Protein AF-A0A2E8HCI8-F1 (afdb_monomer_lite)

Secondary structure (DSSP, 8-state):
------PPP-PPPPGGGG--TTTT----SS--S------B--TT-SSEEEEE-SPTT-S----TT--EE-EEEEE--S-TTT--SS-EEE----SS---STTTT-EE--GGG----PPPTT---------------

Structure (mmCIF, N/CA/C/O backbone):
data_AF-A0A2E8HCI8-F1
#
_entry.id   AF-A0A2E8HCI8-F1
#
loop_
_atom_site.group_PDB
_atom_site.id
_atom_site.type_symbol
_atom_site.label_atom_id
_atom_site.label_alt_id
_atom_site.label_comp_id
_atom_site.label_asym_id
_atom_site.label_entity_id
_atom_site.label_seq_id
_atom_site.pdbx_PDB_ins_code
_atom_site.Cartn_x
_atom_site.Cartn_y
_atom_site.Cartn_z
_atom_site.occupancy
_atom_site.B_iso_or_equiv
_atom_site.auth_seq_id
_atom_site.auth_comp_id
_atom_site.auth_asym_id
_atom_site.auth_atom_id
_atom_site.pdbx_PDB_model_num
ATOM 1 N N . MET A 1 1 ? -26.211 -43.846 21.810 1.00 38.62 1 MET A N 1
ATOM 2 C CA . MET A 1 1 ? -25.176 -42.846 22.143 1.00 38.62 1 MET A CA 1
ATOM 3 C C . MET A 1 1 ? -25.105 -41.868 20.975 1.00 38.62 1 MET A C 1
ATOM 5 O O . MET A 1 1 ? -24.454 -42.171 19.987 1.00 38.62 1 MET A O 1
ATOM 9 N N . LEU A 1 2 ? -25.894 -40.786 21.012 1.00 35.09 2 LEU A N 1
ATOM 10 C CA . LEU A 1 2 ? -25.835 -39.727 19.997 1.00 35.09 2 LEU A CA 1
ATOM 11 C C . LEU A 1 2 ? -24.690 -38.778 20.367 1.00 35.09 2 LEU A C 1
ATOM 13 O O . LEU A 1 2 ? -24.715 -38.183 21.441 1.00 35.09 2 LEU A O 1
ATOM 17 N N . LEU A 1 3 ? -23.697 -38.653 19.490 1.00 45.00 3 LEU A N 1
ATOM 18 C CA . LEU A 1 3 ? -22.673 -37.615 19.576 1.00 45.00 3 LEU A CA 1
ATOM 19 C C . LEU A 1 3 ? -23.268 -36.328 18.994 1.00 45.00 3 LEU A C 1
ATOM 21 O O . LEU A 1 3 ? -23.363 -36.182 17.777 1.00 45.00 3 LEU A O 1
ATOM 25 N N . ALA A 1 4 ? -23.713 -35.419 19.860 1.00 47.97 4 ALA A N 1
ATOM 26 C CA . ALA A 1 4 ? -24.023 -34.052 19.466 1.00 47.97 4 ALA A CA 1
ATOM 27 C C . ALA A 1 4 ? -22.697 -33.325 19.198 1.00 47.97 4 ALA A C 1
ATOM 29 O O . ALA A 1 4 ? -21.914 -33.098 20.119 1.00 47.97 4 ALA A O 1
ATOM 30 N N . GLY A 1 5 ? -22.418 -33.017 17.932 1.00 51.97 5 GLY A N 1
ATOM 31 C CA . GLY A 1 5 ? -21.332 -32.111 17.575 1.00 51.97 5 GLY A CA 1
ATOM 32 C C . GLY A 1 5 ? -21.684 -30.701 18.039 1.00 51.97 5 GLY A C 1
ATOM 33 O O . GLY A 1 5 ? -22.770 -30.211 17.741 1.00 51.97 5 GLY A O 1
ATOM 34 N N . CYS A 1 6 ? -20.784 -30.054 18.777 1.00 42.19 6 CYS A N 1
ATOM 35 C CA . CYS A 1 6 ? -20.864 -28.619 19.018 1.00 42.19 6 CYS A CA 1
ATOM 36 C C . CYS A 1 6 ? -20.722 -27.902 17.670 1.00 42.19 6 CYS A C 1
ATOM 38 O O . CYS A 1 6 ? -19.628 -27.843 17.115 1.00 42.19 6 CYS A O 1
ATOM 40 N N . GLN A 1 7 ? -21.821 -27.394 17.119 1.00 54.97 7 GLN A N 1
ATOM 41 C CA . GLN A 1 7 ? -21.752 -26.324 16.131 1.00 54.97 7 GLN A CA 1
ATOM 42 C C . GLN A 1 7 ? -21.670 -25.006 16.892 1.00 54.97 7 GLN A C 1
ATOM 44 O O . GLN A 1 7 ? -22.587 -24.665 17.641 1.00 54.97 7 GLN A O 1
ATOM 49 N N . ASP A 1 8 ? -20.557 -24.292 16.717 1.00 48.56 8 ASP A N 1
ATOM 50 C CA . ASP A 1 8 ? -20.420 -22.927 17.210 1.00 48.56 8 ASP A CA 1
ATOM 51 C C . ASP A 1 8 ? -21.562 -22.065 16.639 1.00 48.56 8 ASP A C 1
ATOM 53 O O . ASP A 1 8 ? -21.899 -22.193 15.454 1.00 48.56 8 ASP A O 1
ATOM 57 N N . PRO A 1 9 ? -22.201 -21.208 17.456 1.00 51.19 9 PRO A N 1
ATOM 58 C CA . PRO A 1 9 ? -23.236 -20.309 16.967 1.00 51.19 9 PRO A CA 1
ATOM 59 C C . PRO A 1 9 ? -22.652 -19.371 15.897 1.00 51.19 9 PRO A C 1
ATOM 61 O O . PRO A 1 9 ? -21.473 -19.019 15.980 1.00 51.19 9 PRO A O 1
ATOM 64 N N . PRO A 1 10 ? -23.450 -18.935 14.902 1.00 50.97 10 PRO A N 1
ATOM 65 C CA . PRO A 1 10 ? -22.984 -17.994 13.892 1.00 50.97 10 PRO A CA 1
ATOM 66 C C . PRO A 1 10 ? -22.495 -16.722 14.590 1.00 50.97 10 PRO A C 1
ATOM 68 O O . PRO A 1 10 ? -23.278 -15.983 15.187 1.00 50.97 10 PRO A O 1
ATOM 71 N N . SER A 1 11 ? -21.184 -16.496 14.558 1.00 63.66 11 SER A N 1
ATOM 72 C CA . SER A 1 11 ? -20.568 -15.311 15.137 1.00 63.66 11 SER A CA 1
ATOM 73 C C . SER A 1 11 ? -21.050 -14.089 14.364 1.00 63.66 11 SER A C 1
ATOM 75 O O . SER A 1 11 ? -20.793 -13.982 13.164 1.00 63.66 11 SER A O 1
ATOM 77 N N . THR A 1 12 ? -21.743 -13.165 15.032 1.00 67.81 12 THR A N 1
ATOM 78 C CA . THR A 1 12 ? -22.003 -11.827 14.489 1.00 67.81 12 THR A CA 1
ATOM 79 C C . THR A 1 12 ? -20.679 -11.249 13.978 1.00 67.81 12 THR A C 1
ATOM 81 O O . THR A 1 12 ? -19.704 -11.293 14.736 1.00 67.81 12 THR A O 1
ATOM 84 N N . PRO A 1 13 ? -20.607 -10.740 12.732 1.00 66.06 13 PRO A N 1
ATOM 85 C CA . PRO A 1 13 ? -19.365 -10.186 12.208 1.00 66.06 13 PRO A CA 1
ATOM 86 C C . PRO A 1 13 ? -18.885 -9.085 13.150 1.00 66.06 13 PRO A C 1
ATOM 88 O O . PRO A 1 13 ? -19.662 -8.215 13.562 1.00 66.06 13 PRO A O 1
ATOM 91 N N . ALA A 1 14 ? -17.615 -9.154 13.540 1.00 76.44 14 ALA A N 1
ATOM 92 C CA . ALA A 1 14 ? -17.046 -8.128 14.389 1.00 76.44 14 ALA A CA 1
ATOM 93 C C . ALA A 1 14 ? -17.006 -6.816 13.591 1.00 76.44 14 ALA A C 1
ATOM 95 O O . ALA A 1 14 ? -16.846 -6.825 12.373 1.00 76.44 14 ALA A O 1
ATOM 96 N N . LEU A 1 15 ? -17.115 -5.663 14.258 1.00 82.25 15 LEU A N 1
ATOM 97 C CA . LEU A 1 15 ? -17.099 -4.361 13.567 1.00 82.25 15 LEU A CA 1
ATOM 98 C C . LEU A 1 15 ? -15.839 -4.154 12.704 1.00 82.25 15 LEU A C 1
ATOM 100 O O . LEU A 1 15 ? -15.872 -3.411 11.729 1.00 82.25 15 LEU A O 1
ATOM 104 N N . VAL A 1 16 ? -14.743 -4.837 13.041 1.00 77.38 16 VAL A N 1
ATOM 105 C CA . VAL A 1 16 ? -13.489 -4.844 12.275 1.00 77.38 16 VAL A CA 1
ATOM 106 C C . VAL A 1 16 ? -13.602 -5.556 10.923 1.00 77.38 16 VAL A C 1
ATOM 108 O O . VAL A 1 16 ? -12.886 -5.184 9.999 1.00 77.38 16 VAL A O 1
ATOM 111 N N . ASP A 1 17 ? -14.515 -6.520 10.782 1.00 80.19 17 ASP A N 1
ATOM 112 C CA . ASP A 1 17 ? -14.735 -7.274 9.539 1.00 80.19 17 ASP A CA 1
ATOM 113 C C . ASP A 1 17 ? -15.500 -6.445 8.494 1.00 80.19 17 ASP A C 1
ATOM 115 O O . ASP A 1 17 ? -15.479 -6.756 7.307 1.00 80.19 17 ASP A O 1
ATOM 119 N N . LEU A 1 18 ? -16.160 -5.364 8.927 1.00 84.00 18 LEU A N 1
ATOM 120 C CA . LEU A 1 18 ? -16.847 -4.413 8.047 1.00 84.00 18 LEU A CA 1
ATOM 121 C C . LEU A 1 18 ? -15.894 -3.376 7.436 1.00 84.00 18 LEU A C 1
ATOM 123 O O . LEU A 1 18 ? -16.279 -2.636 6.530 1.00 84.00 18 LEU A O 1
ATOM 127 N N . VAL A 1 19 ? -14.662 -3.280 7.940 1.00 84.94 19 VAL A N 1
ATOM 128 C CA . VAL A 1 19 ? -13.688 -2.289 7.481 1.00 84.94 19 VAL A CA 1
ATOM 129 C C . VAL A 1 19 ? -12.977 -2.812 6.241 1.00 84.94 19 VAL A C 1
ATOM 131 O O . VAL A 1 19 ? -12.326 -3.852 6.284 1.00 84.94 19 VAL A O 1
ATOM 134 N N . ASN A 1 20 ? -13.033 -2.041 5.154 1.00 87.38 20 ASN A N 1
ATOM 135 C CA . ASN A 1 20 ? -12.292 -2.324 3.930 1.00 87.38 20 ASN A CA 1
ATOM 136 C C . ASN A 1 20 ? -11.111 -1.339 3.763 1.00 87.38 20 ASN A C 1
ATOM 138 O O . ASN A 1 20 ? -11.339 -0.179 3.410 1.00 87.38 20 ASN A O 1
ATOM 142 N N . PRO A 1 21 ? -9.852 -1.784 3.963 1.00 85.75 21 PRO A N 1
ATOM 143 C CA . PRO A 1 21 ? -8.660 -0.947 3.792 1.00 85.75 21 PRO A CA 1
ATOM 144 C C . PRO A 1 21 ? -8.363 -0.536 2.342 1.00 85.75 21 PRO A C 1
ATOM 146 O O . PRO A 1 21 ? -7.502 0.311 2.120 1.00 85.75 21 PRO A O 1
ATOM 149 N N . LEU A 1 22 ? -9.030 -1.143 1.355 1.00 87.06 22 LEU A N 1
ATOM 150 C CA . LEU A 1 22 ? -8.819 -0.861 -0.068 1.00 87.06 22 LEU A CA 1
ATOM 151 C C . LEU A 1 22 ? -9.634 0.342 -0.567 1.00 87.06 22 LEU A C 1
ATOM 153 O O . LEU A 1 22 ? -9.415 0.814 -1.684 1.00 87.06 22 LEU A O 1
ATOM 157 N N . ILE A 1 23 ? -10.557 0.869 0.240 1.00 87.81 23 ILE A N 1
ATOM 158 C CA . ILE A 1 23 ? -11.356 2.040 -0.135 1.00 87.81 23 ILE A CA 1
ATOM 159 C C . ILE A 1 23 ? -10.434 3.258 -0.313 1.00 87.81 23 ILE A C 1
ATOM 161 O O . ILE A 1 23 ? -9.703 3.636 0.603 1.00 87.81 23 ILE A O 1
ATOM 165 N N . GLY A 1 24 ? -10.490 3.879 -1.496 1.00 85.75 24 GLY A N 1
ATOM 166 C CA . GLY A 1 24 ? -9.697 5.062 -1.862 1.00 85.75 24 GLY A CA 1
ATOM 167 C C . GLY A 1 24 ? -8.284 4.773 -2.389 1.00 85.75 24 GLY A C 1
ATOM 168 O O . GLY A 1 24 ? -7.525 5.718 -2.618 1.00 85.75 24 GLY A O 1
ATOM 169 N N . THR A 1 25 ? -7.939 3.491 -2.572 1.00 85.12 25 THR A N 1
ATOM 170 C CA . THR A 1 25 ? -6.634 3.045 -3.102 1.00 85.12 25 THR A CA 1
ATOM 171 C C . THR A 1 25 ? -6.552 3.048 -4.629 1.00 85.12 25 THR A C 1
ATOM 173 O O . THR A 1 25 ? -5.459 3.012 -5.197 1.00 85.12 25 THR A O 1
ATOM 176 N N . ASP A 1 26 ? -7.705 3.102 -5.290 1.00 86.06 26 ASP A N 1
ATOM 177 C CA . ASP A 1 26 ? -7.827 3.340 -6.723 1.00 86.06 26 ASP A CA 1
ATOM 178 C C . ASP A 1 26 ? -7.701 4.842 -7.002 1.00 86.06 26 ASP A C 1
ATOM 180 O O . ASP A 1 26 ? -8.683 5.550 -7.187 1.00 86.06 26 ASP A O 1
ATOM 184 N N . SER A 1 27 ? -6.488 5.371 -6.890 1.00 80.50 27 SER A N 1
ATOM 185 C CA . SER A 1 27 ? -6.209 6.791 -7.085 1.00 80.50 27 SER A CA 1
ATOM 186 C C . SER A 1 27 ? -5.035 6.982 -8.026 1.00 80.50 27 SER A C 1
ATOM 188 O O . SER A 1 27 ? -3.967 6.399 -7.830 1.00 80.50 27 SER A O 1
ATOM 190 N N . GLU A 1 28 ? -5.199 7.911 -8.961 1.00 79.19 28 GLU A N 1
ATOM 191 C CA . GLU A 1 28 ? -4.151 8.356 -9.868 1.00 79.19 28 GLU A CA 1
ATOM 192 C C . GLU A 1 28 ? -3.687 9.778 -9.527 1.00 79.19 28 GLU A C 1
ATOM 194 O O . GLU A 1 28 ? -4.325 10.515 -8.772 1.00 79.19 28 GLU A O 1
ATOM 199 N N . TYR A 1 29 ? -2.574 10.203 -10.132 1.00 74.56 29 TYR A N 1
ATOM 200 C CA . TYR A 1 29 ? -2.099 11.584 -10.014 1.00 74.56 29 TYR A CA 1
ATOM 201 C C . TYR A 1 29 ? -3.141 12.597 -10.513 1.00 74.56 29 TYR A C 1
ATOM 203 O O . TYR A 1 29 ? -3.328 13.648 -9.903 1.00 74.56 29 TYR A O 1
ATOM 211 N N . ALA A 1 30 ? -3.814 12.283 -11.625 1.00 78.75 30 ALA A N 1
ATOM 212 C CA . ALA A 1 30 ? -4.782 13.173 -12.260 1.00 78.75 30 ALA A CA 1
ATOM 213 C C . ALA A 1 30 ? -6.135 13.202 -11.533 1.00 78.75 30 ALA A C 1
ATOM 215 O O . ALA A 1 30 ? -6.811 14.232 -11.543 1.00 78.75 30 ALA A O 1
ATOM 216 N N . PHE A 1 31 ? -6.530 12.092 -10.900 1.00 80.44 31 PHE A N 1
ATOM 217 C CA . PHE A 1 31 ? -7.818 11.976 -10.229 1.00 80.44 31 PHE A CA 1
ATOM 218 C C . PHE A 1 31 ? -7.726 11.123 -8.962 1.00 80.44 31 PHE A C 1
ATOM 220 O O . PHE A 1 31 ? -7.321 9.963 -8.987 1.00 80.44 31 PHE A O 1
ATOM 227 N N . SER A 1 32 ? -8.123 11.717 -7.837 1.00 80.56 32 SER A N 1
ATOM 228 C CA . SER A 1 32 ? -8.034 11.097 -6.518 1.00 80.56 32 SER A CA 1
ATOM 229 C C . SER A 1 32 ? -9.396 10.604 -6.046 1.00 80.56 32 SER A C 1
ATOM 231 O O . SER A 1 32 ? -10.272 11.420 -5.766 1.00 80.56 32 SER A O 1
ATOM 233 N N . HIS A 1 33 ? -9.517 9.302 -5.795 1.00 84.88 33 HIS A N 1
ATOM 234 C CA . HIS A 1 33 ? -1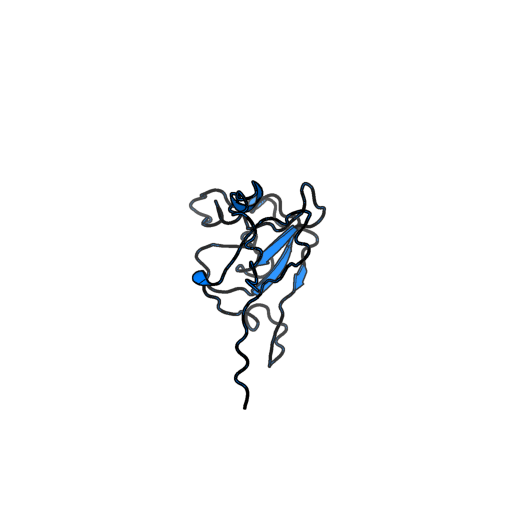0.642 8.706 -5.064 1.00 84.88 33 HIS A CA 1
ATOM 235 C C . HIS A 1 33 ? -10.379 8.579 -3.550 1.00 84.88 33 HIS A C 1
ATOM 237 O O . HIS A 1 33 ? -11.168 7.984 -2.819 1.00 84.88 33 HIS A O 1
ATOM 243 N N . GLY A 1 34 ? -9.272 9.144 -3.060 1.00 84.06 34 GLY A N 1
ATOM 244 C CA . GLY A 1 34 ? -8.907 9.169 -1.641 1.00 84.06 34 GLY A CA 1
ATOM 245 C C . GLY A 1 34 ? -7.403 9.286 -1.408 1.00 84.06 34 GLY A C 1
ATOM 246 O O . GLY A 1 34 ? -6.988 9.915 -0.437 1.00 84.06 34 GLY A O 1
ATOM 247 N N . ASN A 1 35 ? -6.590 8.747 -2.328 1.00 85.62 35 ASN A N 1
ATOM 248 C CA . ASN A 1 35 ? -5.127 8.665 -2.203 1.00 85.62 35 ASN A CA 1
ATOM 249 C C . ASN A 1 35 ? -4.703 7.907 -0.935 1.00 85.62 35 ASN A C 1
ATOM 251 O O . ASN A 1 35 ? -3.745 8.282 -0.253 1.00 85.62 35 ASN A O 1
ATOM 255 N N . THR A 1 36 ? -5.446 6.850 -0.608 1.00 87.94 36 THR A N 1
ATOM 256 C CA . THR A 1 36 ? -5.156 5.984 0.532 1.00 87.94 36 THR A CA 1
ATOM 257 C C . THR A 1 36 ? -4.308 4.794 0.093 1.00 87.94 36 THR A C 1
ATOM 259 O O . THR A 1 36 ? -4.150 4.495 -1.090 1.00 87.94 36 THR A O 1
ATOM 262 N N . TYR A 1 37 ? -3.729 4.107 1.068 1.00 88.44 37 TYR A N 1
ATOM 263 C CA . TYR A 1 37 ? -3.065 2.824 0.886 1.00 88.44 37 TYR A CA 1
ATOM 264 C C . TYR A 1 37 ? -3.565 1.872 1.980 1.00 88.44 37 TYR A C 1
ATOM 266 O O . TYR A 1 37 ? -3.937 2.342 3.062 1.00 88.44 37 TYR A O 1
ATOM 274 N N . PRO A 1 38 ? -3.581 0.550 1.738 1.00 89.88 38 PRO A N 1
ATOM 275 C CA . PRO A 1 38 ? -4.070 -0.408 2.720 1.00 89.88 38 PRO A CA 1
ATOM 276 C C . PRO A 1 38 ? -3.072 -0.528 3.878 1.00 89.88 38 PRO A C 1
ATOM 278 O O . PRO A 1 38 ? -2.122 -1.310 3.840 1.00 89.88 38 PRO A O 1
ATOM 281 N N . ALA A 1 39 ? -3.273 0.292 4.909 1.00 87.00 39 ALA A N 1
ATOM 282 C CA . ALA A 1 39 ? -2.426 0.337 6.091 1.00 87.00 39 ALA A CA 1
ATOM 283 C C . ALA A 1 39 ? -2.821 -0.759 7.091 1.00 87.00 39 ALA A C 1
ATOM 285 O O . ALA A 1 39 ? -3.897 -0.731 7.688 1.00 87.00 39 ALA A O 1
ATOM 286 N N . VAL A 1 40 ? -1.913 -1.702 7.319 1.00 88.69 40 VAL A N 1
ATOM 287 C CA . VAL A 1 40 ? -1.995 -2.682 8.400 1.00 88.69 40 VAL A CA 1
ATOM 288 C C . VAL A 1 40 ? -1.241 -2.116 9.599 1.00 88.69 40 VAL A C 1
ATOM 290 O O . VAL A 1 40 ? -0.009 -2.138 9.652 1.00 88.69 40 VAL A O 1
ATOM 293 N N . ALA A 1 41 ? -1.988 -1.566 10.553 1.00 86.12 41 ALA A N 1
ATOM 294 C CA . ALA A 1 41 ? -1.451 -0.983 11.775 1.00 86.12 41 ALA A CA 1
ATOM 295 C C . ALA A 1 41 ? -2.459 -1.089 12.922 1.00 86.12 41 ALA A C 1
ATOM 297 O O . ALA A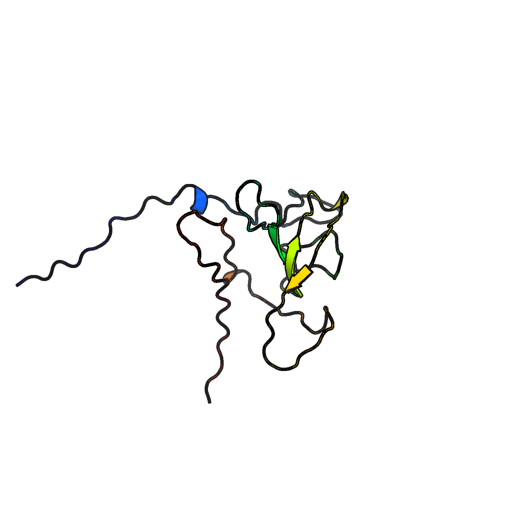 1 41 ? -3.665 -1.204 12.703 1.00 86.12 41 ALA A O 1
ATOM 298 N N . LEU A 1 42 ? -1.957 -1.017 14.153 1.00 86.44 42 LEU A N 1
ATOM 299 C CA . LEU A 1 42 ? -2.799 -0.742 15.314 1.00 86.44 42 LEU A CA 1
ATOM 300 C C . LEU A 1 42 ? -3.230 0.735 15.307 1.00 86.44 42 LEU A C 1
ATOM 302 O O . LEU A 1 42 ? -2.539 1.563 14.702 1.00 86.44 42 LEU A O 1
ATOM 306 N N . PRO A 1 43 ? -4.326 1.096 16.000 1.00 84.88 43 PRO A N 1
ATOM 307 C CA . PRO A 1 43 ? -4.696 2.495 16.183 1.00 84.88 43 PRO A CA 1
ATOM 308 C C . PRO A 1 43 ? -3.513 3.287 16.754 1.00 84.88 43 PRO A C 1
ATOM 310 O O . PRO A 1 43 ? -2.984 2.935 17.806 1.00 84.88 43 PRO A O 1
ATOM 313 N N . PHE A 1 44 ? -3.083 4.331 16.039 1.00 83.38 44 PHE A N 1
ATOM 314 C CA . PHE A 1 44 ? -1.913 5.156 16.384 1.00 83.38 44 PHE A CA 1
ATOM 315 C C . PHE A 1 44 ? -0.579 4.390 16.456 1.00 83.38 44 PHE A C 1
ATOM 317 O O . PHE A 1 44 ? 0.344 4.797 17.163 1.00 83.38 44 PHE A O 1
ATOM 324 N N . GLY A 1 45 ? -0.459 3.279 15.724 1.00 82.75 45 GLY A N 1
ATOM 325 C CA . GLY A 1 45 ? 0.789 2.532 15.615 1.00 82.75 45 GLY A CA 1
ATOM 326 C C . GLY A 1 45 ? 1.915 3.401 15.056 1.00 82.75 45 GLY A C 1
ATOM 327 O O . GLY A 1 45 ? 1.719 4.126 14.083 1.00 82.75 45 GLY A O 1
ATOM 328 N N . MET A 1 46 ? 3.105 3.304 15.656 1.00 87.31 46 MET A N 1
ATOM 329 C CA . MET A 1 46 ? 4.264 4.075 15.197 1.00 87.31 46 MET A CA 1
ATOM 330 C C . MET A 1 46 ? 4.640 3.739 13.758 1.00 87.31 46 MET A C 1
ATOM 332 O O . MET A 1 46 ? 5.033 4.635 13.035 1.00 87.31 46 MET A O 1
ATOM 336 N N . THR A 1 47 ? 4.488 2.484 13.334 1.00 88.31 47 THR A N 1
ATOM 337 C CA . THR A 1 47 ? 4.831 2.031 11.984 1.00 88.31 47 THR A CA 1
ATOM 338 C C . THR A 1 47 ? 3.642 1.311 11.371 1.00 88.31 47 THR A C 1
ATOM 340 O O . THR A 1 47 ? 3.063 0.420 11.995 1.00 88.31 47 THR A O 1
ATOM 343 N N . SER A 1 48 ? 3.297 1.686 10.140 1.00 90.88 48 SER A N 1
ATOM 344 C CA . SER A 1 48 ? 2.261 1.016 9.354 1.00 90.88 48 SER A CA 1
ATOM 345 C C . SER A 1 48 ? 2.892 0.101 8.317 1.00 90.88 48 SER A C 1
ATOM 347 O O . SER A 1 48 ? 3.920 0.439 7.733 1.00 90.88 48 SER A O 1
ATOM 349 N N . TRP A 1 49 ? 2.269 -1.043 8.057 1.00 90.25 49 TRP A N 1
ATOM 350 C CA . TRP A 1 49 ? 2.701 -1.960 7.006 1.00 90.25 49 TRP A CA 1
ATOM 351 C C . TRP A 1 49 ? 1.750 -1.895 5.823 1.00 90.25 49 TRP A C 1
ATOM 353 O O . TRP A 1 49 ? 0.538 -1.851 6.005 1.00 90.25 49 TRP A O 1
ATOM 363 N N . THR A 1 50 ? 2.287 -1.894 4.609 1.00 90.25 50 THR A N 1
ATOM 364 C CA . THR A 1 50 ? 1.476 -1.870 3.388 1.00 90.25 50 THR A CA 1
ATOM 365 C C . THR A 1 50 ? 2.167 -2.639 2.259 1.00 90.25 50 THR A C 1
ATOM 367 O O . THR A 1 50 ? 3.399 -2.596 2.154 1.00 90.25 50 THR A O 1
ATOM 370 N N . PRO A 1 51 ? 1.429 -3.369 1.407 1.00 90.94 51 PRO A N 1
ATOM 371 C CA . PRO A 1 51 ? 1.969 -3.866 0.148 1.00 90.94 51 PRO A CA 1
ATOM 372 C C . PRO A 1 51 ? 2.432 -2.703 -0.740 1.00 90.94 51 PRO A C 1
ATOM 374 O O . PRO A 1 51 ? 1.743 -1.700 -0.908 1.00 90.94 51 PRO A O 1
ATOM 377 N N . GLN A 1 52 ? 3.614 -2.843 -1.332 1.00 91.00 52 GLN A N 1
ATOM 378 C CA . GLN A 1 52 ? 4.192 -1.871 -2.249 1.00 91.00 52 GLN A CA 1
ATOM 379 C C . GLN A 1 52 ? 4.069 -2.393 -3.684 1.00 91.00 52 GLN A C 1
ATOM 381 O O . GLN A 1 52 ? 4.718 -3.375 -4.048 1.00 91.00 52 GLN A O 1
ATOM 386 N N . THR A 1 53 ? 3.279 -1.713 -4.512 1.00 90.12 53 THR A N 1
ATOM 387 C CA . THR A 1 53 ? 3.181 -1.974 -5.961 1.00 90.12 53 THR A CA 1
ATOM 388 C C . THR A 1 53 ? 4.011 -0.974 -6.772 1.00 90.12 53 THR A C 1
ATOM 390 O O . THR A 1 53 ? 4.552 -1.307 -7.834 1.00 90.12 53 THR A O 1
ATOM 393 N N . GLY A 1 54 ? 4.170 0.244 -6.241 1.00 83.62 54 GLY A N 1
ATOM 394 C CA . GLY A 1 54 ? 4.947 1.322 -6.842 1.00 83.62 54 GLY A CA 1
ATOM 395 C C . GLY A 1 54 ? 6.463 1.113 -6.783 1.00 83.62 54 GLY A C 1
ATOM 396 O O . GLY A 1 54 ? 6.992 0.302 -6.017 1.00 83.62 54 GLY A O 1
ATOM 397 N N . LYS A 1 55 ? 7.184 1.892 -7.594 1.00 82.50 55 LYS A N 1
ATOM 398 C CA . LYS A 1 55 ? 8.655 1.886 -7.644 1.00 82.50 55 LYS A CA 1
ATOM 399 C C . LYS A 1 55 ? 9.279 2.281 -6.304 1.00 82.50 55 LYS A C 1
ATOM 401 O O . LYS A 1 55 ? 8.640 2.900 -5.449 1.00 82.50 55 LYS A O 1
ATOM 406 N N . ARG A 1 56 ? 10.563 1.953 -6.132 1.00 73.44 56 ARG A N 1
ATOM 407 C CA . ARG A 1 56 ? 11.348 2.359 -4.959 1.00 73.44 56 ARG A CA 1
ATOM 408 C C . ARG A 1 56 ? 11.265 3.883 -4.778 1.00 73.44 56 ARG A C 1
ATOM 410 O O . ARG A 1 56 ? 11.560 4.625 -5.704 1.00 73.44 56 ARG A O 1
ATOM 417 N N . PHE A 1 57 ? 10.860 4.318 -3.584 1.00 72.56 57 PHE A N 1
ATOM 418 C CA . PHE A 1 57 ? 10.660 5.727 -3.196 1.00 72.56 57 PHE A CA 1
ATOM 419 C C . PHE A 1 57 ? 9.513 6.477 -3.894 1.00 72.56 57 PHE A C 1
ATOM 421 O O . PHE A 1 57 ? 9.403 7.689 -3.740 1.00 72.56 57 PHE A O 1
ATOM 428 N N . SER A 1 58 ? 8.623 5.781 -4.607 1.00 82.06 58 SER A N 1
ATOM 429 C CA . SER A 1 58 ? 7.388 6.401 -5.093 1.00 82.06 58 SER A CA 1
ATOM 430 C C . SER A 1 58 ? 6.505 6.849 -3.923 1.00 82.06 58 SER A C 1
ATOM 432 O O . SER A 1 58 ? 6.356 6.115 -2.9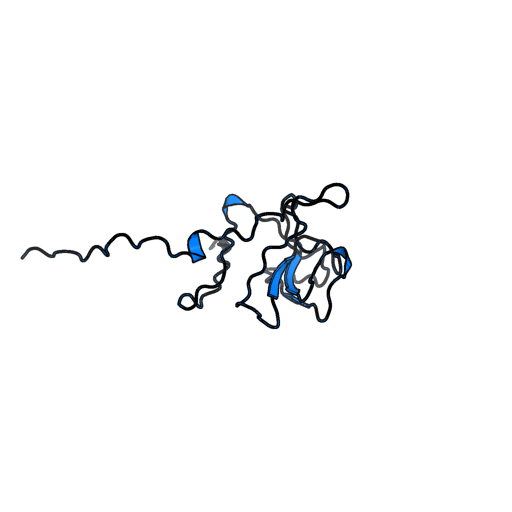41 1.00 82.06 58 SER A O 1
ATOM 434 N N . ALA A 1 59 ? 5.896 8.028 -4.071 1.00 83.25 59 ALA A N 1
ATOM 435 C CA . ALA A 1 59 ? 4.822 8.531 -3.219 1.00 83.25 59 ALA A CA 1
ATOM 436 C C . ALA A 1 59 ? 3.553 7.667 -3.312 1.00 83.25 59 ALA A C 1
ATOM 438 O O . ALA A 1 59 ? 2.857 7.455 -2.322 1.00 83.25 59 ALA A O 1
ATOM 439 N N . TRP A 1 60 ? 3.262 7.119 -4.494 1.00 86.00 60 TRP A N 1
ATOM 440 C CA . TRP A 1 60 ? 2.207 6.123 -4.664 1.00 86.00 60 TRP A CA 1
ATOM 441 C C . TRP A 1 60 ? 2.771 4.752 -4.316 1.00 86.00 60 TRP A C 1
ATOM 443 O O . TRP A 1 60 ? 3.329 4.060 -5.172 1.00 86.00 60 TRP A O 1
ATOM 453 N N . ILE A 1 61 ? 2.670 4.402 -3.032 1.00 89.06 61 ILE A N 1
ATOM 454 C CA . ILE A 1 61 ? 3.149 3.127 -2.487 1.00 89.06 61 ILE A CA 1
ATOM 455 C C . ILE A 1 61 ? 2.331 1.969 -3.066 1.00 89.06 61 ILE A C 1
ATOM 457 O O . ILE A 1 61 ? 2.899 0.969 -3.511 1.00 89.06 61 ILE A O 1
ATOM 461 N N . TYR A 1 62 ? 1.011 2.139 -3.088 1.00 89.56 62 TYR A N 1
ATOM 462 C CA . TYR A 1 62 ? 0.047 1.155 -3.548 1.00 89.56 62 TYR A CA 1
ATOM 463 C C . TYR A 1 62 ? -0.934 1.802 -4.525 1.00 89.56 62 TYR A C 1
ATOM 465 O O . TYR A 1 62 ? -1.362 2.935 -4.319 1.00 89.56 62 TYR A O 1
ATOM 473 N N . GLN A 1 63 ? -1.268 1.066 -5.578 1.00 89.31 63 GLN A N 1
ATOM 474 C CA . GLN A 1 63 ? -2.262 1.424 -6.585 1.00 89.31 63 GLN A CA 1
ATOM 475 C C . GLN A 1 63 ? -3.085 0.181 -6.899 1.00 89.31 63 GLN A C 1
ATOM 477 O O . GLN A 1 63 ? -2.523 -0.908 -7.085 1.00 89.31 63 GLN A O 1
ATOM 482 N N . HIS A 1 64 ? -4.403 0.348 -6.953 1.00 86.75 64 HIS A N 1
ATOM 483 C CA . HIS A 1 64 ? -5.333 -0.751 -7.184 1.00 86.75 64 HIS A CA 1
ATOM 484 C C . HIS A 1 64 ? -5.207 -1.366 -8.595 1.00 86.75 64 HIS A C 1
ATOM 486 O O . HIS A 1 64 ? -5.337 -2.578 -8.755 1.00 86.75 64 HIS A O 1
ATOM 492 N N . ASP A 1 65 ? -4.809 -0.591 -9.600 1.00 86.12 65 ASP A N 1
ATOM 493 C CA . ASP A 1 65 ? -4.694 -1.095 -10.979 1.00 86.12 65 ASP A CA 1
ATOM 494 C C . ASP A 1 65 ? -3.425 -1.916 -11.252 1.00 86.12 65 ASP A C 1
ATOM 496 O O . ASP A 1 65 ? -3.303 -2.605 -12.267 1.00 86.12 65 ASP A O 1
ATOM 500 N N . VAL A 1 66 ? -2.456 -1.891 -10.333 1.00 86.75 66 VAL A N 1
ATOM 501 C CA . VAL A 1 66 ? -1.159 -2.547 -10.535 1.00 86.75 66 VAL A CA 1
ATOM 502 C C . VAL A 1 66 ? -1.182 -3.984 -10.007 1.00 86.75 66 VAL A C 1
ATOM 504 O O . VAL A 1 66 ? -1.087 -4.214 -8.806 1.00 86.75 66 VAL A O 1
ATOM 507 N N . ASN A 1 67 ? -1.185 -4.969 -10.909 1.00 87.69 67 ASN A N 1
ATOM 508 C CA . ASN A 1 67 ? -1.211 -6.410 -10.581 1.00 87.69 67 ASN A CA 1
ATOM 509 C C . ASN A 1 67 ? 0.155 -7.006 -10.187 1.00 87.69 67 ASN A C 1
ATOM 511 O O . ASN A 1 67 ? 0.409 -8.201 -10.355 1.00 87.69 67 ASN A O 1
ATOM 515 N N . SER A 1 68 ? 1.079 -6.177 -9.709 1.00 88.00 68 SER A N 1
ATOM 516 C CA . SER A 1 68 ? 2.415 -6.621 -9.317 1.00 88.00 68 SER A CA 1
ATOM 517 C C . SER A 1 68 ? 2.870 -5.959 -8.027 1.00 88.00 68 SER A C 1
ATOM 519 O O . SER A 1 68 ? 2.612 -4.779 -7.795 1.00 88.00 68 SER A O 1
ATOM 521 N N . ILE A 1 69 ? 3.555 -6.729 -7.190 1.00 90.06 69 ILE A N 1
ATOM 522 C CA . ILE A 1 69 ? 4.067 -6.298 -5.895 1.00 90.06 69 ILE A CA 1
ATOM 523 C C . ILE A 1 69 ? 5.589 -6.441 -5.880 1.00 90.06 69 ILE A C 1
ATOM 525 O O . ILE A 1 69 ? 6.147 -7.417 -6.386 1.00 90.06 69 ILE A O 1
ATOM 529 N N . VAL A 1 70 ? 6.262 -5.449 -5.303 1.00 89.31 70 VAL A N 1
ATOM 530 C CA . VAL A 1 70 ? 7.728 -5.417 -5.161 1.00 89.31 70 VAL A CA 1
ATOM 531 C C . VAL A 1 70 ? 8.197 -5.669 -3.726 1.00 89.31 70 VAL A C 1
ATOM 533 O O . VAL A 1 70 ? 9.403 -5.727 -3.469 1.00 89.31 70 VAL A O 1
ATOM 536 N N . GLY A 1 71 ? 7.259 -5.756 -2.781 1.00 89.69 71 GLY A N 1
ATOM 537 C CA . GLY A 1 71 ? 7.505 -6.046 -1.371 1.00 89.69 71 GLY A CA 1
ATOM 538 C C . GLY A 1 71 ? 6.426 -5.500 -0.442 1.00 89.69 71 GLY A C 1
ATOM 539 O O . GLY A 1 71 ? 5.482 -4.843 -0.870 1.00 89.69 71 GLY A O 1
ATOM 540 N N . PHE A 1 72 ? 6.606 -5.740 0.850 1.00 90.69 72 PHE A N 1
ATOM 541 C CA . PHE A 1 72 ? 5.842 -5.146 1.941 1.00 90.69 72 PHE A CA 1
ATOM 542 C C . PHE A 1 72 ? 6.669 -4.038 2.573 1.00 90.69 72 PHE A C 1
ATOM 544 O O . PHE A 1 72 ? 7.784 -4.276 3.037 1.00 90.69 72 PHE A O 1
ATOM 551 N N . ARG A 1 73 ? 6.139 -2.820 2.572 1.00 90.62 73 ARG A N 1
ATOM 552 C CA . ARG A 1 73 ? 6.811 -1.630 3.077 1.00 90.62 73 ARG A CA 1
ATOM 553 C C . ARG A 1 73 ? 6.321 -1.292 4.481 1.00 90.62 73 ARG A C 1
ATOM 555 O O . ARG A 1 73 ? 5.119 -1.174 4.706 1.00 90.62 73 ARG A O 1
ATOM 562 N N . ALA A 1 74 ? 7.267 -1.073 5.385 1.00 91.06 74 ALA A N 1
ATOM 563 C CA . ALA A 1 74 ? 7.050 -0.316 6.608 1.00 91.06 74 ALA A CA 1
ATOM 564 C C . ALA A 1 74 ? 7.087 1.179 6.259 1.00 91.06 74 ALA A C 1
ATOM 566 O O . ALA A 1 74 ? 8.080 1.653 5.704 1.00 91.06 74 ALA A O 1
ATOM 567 N N . THR A 1 75 ? 5.997 1.895 6.526 1.00 90.38 75 THR A N 1
ATOM 568 C CA . THR A 1 75 ? 5.770 3.276 6.088 1.00 90.38 75 THR A CA 1
ATOM 569 C C . THR A 1 75 ? 5.262 4.161 7.225 1.00 90.38 75 THR A C 1
ATOM 571 O O . THR A 1 75 ? 4.568 3.701 8.139 1.00 90.38 75 THR A O 1
ATOM 574 N N . HIS A 1 76 ? 5.597 5.447 7.126 1.00 90.75 76 HIS A N 1
ATOM 575 C CA . HIS A 1 76 ? 5.111 6.538 7.972 1.00 90.75 76 HIS A CA 1
ATOM 576 C C . HIS A 1 76 ? 4.452 7.646 7.132 1.00 90.75 76 HIS A C 1
ATOM 578 O O . HIS A 1 76 ? 4.275 8.781 7.586 1.00 90.75 76 HIS A O 1
ATOM 584 N N . GLN A 1 77 ? 4.121 7.339 5.878 1.00 87.50 77 GLN A N 1
ATOM 585 C CA . GLN A 1 77 ? 3.594 8.302 4.928 1.00 87.50 77 GLN A CA 1
ATOM 586 C C . GLN A 1 77 ? 2.193 8.775 5.331 1.00 87.50 77 GLN A C 1
ATOM 588 O O . GLN A 1 77 ? 1.235 8.023 5.270 1.00 87.50 77 GLN A O 1
ATOM 593 N N . ALA A 1 78 ? 2.027 10.056 5.655 1.00 83.19 78 ALA A N 1
ATOM 594 C CA . ALA A 1 78 ? 0.690 10.597 5.932 1.00 83.19 78 ALA A CA 1
ATOM 595 C C . ALA A 1 78 ? -0.123 10.870 4.654 1.00 83.19 78 ALA A C 1
ATOM 597 O O . ALA A 1 78 ? -1.349 10.822 4.668 1.00 83.19 78 ALA A O 1
ATOM 598 N N . SER A 1 79 ? 0.555 11.208 3.556 1.00 84.19 79 SER A N 1
ATOM 599 C CA . SER A 1 79 ? -0.068 11.465 2.260 1.00 84.19 79 SER A CA 1
ATOM 600 C C . SER A 1 79 ? 0.946 11.307 1.135 1.00 84.19 79 SER A C 1
ATOM 602 O O . SER A 1 79 ? 2.149 11.484 1.343 1.00 84.19 79 SER A O 1
ATOM 604 N N . VAL A 1 80 ? 0.452 11.031 -0.074 1.00 84.31 80 VAL A N 1
ATOM 605 C CA . VAL A 1 80 ? 1.286 10.936 -1.285 1.00 84.31 80 VAL A CA 1
ATOM 606 C C . VAL A 1 80 ? 2.106 12.214 -1.525 1.00 84.31 80 VAL A C 1
ATOM 608 O O . VAL A 1 80 ? 3.235 12.154 -1.991 1.00 84.31 80 VAL A O 1
ATOM 611 N N . TRP A 1 81 ? 1.605 13.379 -1.115 1.00 83.62 81 TRP A N 1
ATOM 612 C CA . TRP A 1 81 ? 2.276 14.666 -1.333 1.00 83.62 81 TRP A CA 1
ATOM 613 C C . TRP A 1 81 ? 3.408 14.960 -0.345 1.00 83.62 81 TRP A C 1
ATOM 615 O O . TRP A 1 81 ? 4.329 15.701 -0.674 1.00 83.62 81 TRP A O 1
ATOM 625 N N . ARG A 1 82 ? 3.345 14.400 0.872 1.00 84.69 82 ARG A N 1
ATOM 626 C CA . ARG A 1 82 ? 4.396 14.579 1.888 1.00 84.69 82 ARG A CA 1
ATOM 627 C C . ARG A 1 82 ? 5.575 13.627 1.655 1.00 84.69 82 ARG A C 1
ATOM 629 O O . ARG A 1 82 ? 6.695 13.941 2.047 1.00 84.69 82 ARG A O 1
ATOM 636 N N . GLY A 1 83 ? 5.317 12.479 1.031 1.00 83.69 83 GLY A N 1
ATOM 637 C CA . GLY A 1 83 ? 6.284 11.394 0.917 1.00 83.69 83 GLY A CA 1
ATOM 638 C C . GLY A 1 83 ? 6.463 10.617 2.225 1.00 83.69 83 GLY A C 1
ATOM 639 O O . GLY A 1 83 ? 5.744 10.825 3.206 1.00 83.69 83 GLY A O 1
ATOM 640 N N . ASP A 1 84 ? 7.427 9.698 2.218 1.00 87.00 84 ASP A N 1
ATOM 641 C CA . ASP A 1 84 ? 7.632 8.699 3.269 1.00 87.00 84 ASP A CA 1
ATOM 642 C C . ASP A 1 84 ? 9.036 8.789 3.884 1.00 87.00 84 ASP A C 1
ATOM 644 O O . ASP A 1 84 ? 10.019 9.044 3.181 1.00 87.00 84 ASP A O 1
ATOM 648 N N . TYR A 1 85 ? 9.145 8.522 5.186 1.00 87.69 85 TYR A N 1
ATOM 649 C CA . TYR A 1 85 ? 10.398 8.567 5.942 1.00 87.69 85 TYR A CA 1
ATOM 650 C C . TYR A 1 85 ? 10.612 7.283 6.750 1.00 87.69 85 TYR A C 1
ATOM 652 O O . TYR A 1 85 ? 9.667 6.603 7.143 1.00 87.69 85 TYR A O 1
ATOM 660 N N . GLY A 1 86 ? 11.881 6.930 6.990 1.00 86.38 86 GLY A N 1
ATOM 661 C CA . GLY A 1 86 ? 12.230 5.708 7.730 1.00 86.38 86 GLY A CA 1
ATOM 662 C C . GLY A 1 86 ? 11.713 4.420 7.075 1.00 86.38 86 GLY A C 1
ATOM 663 O O . GLY A 1 86 ? 11.484 3.429 7.762 1.00 86.38 86 GLY A O 1
ATOM 664 N N . GLN A 1 87 ? 11.482 4.452 5.761 1.00 88.12 87 GLN A N 1
ATOM 665 C CA . GLN A 1 87 ? 10.855 3.362 5.028 1.00 88.12 87 GLN A CA 1
ATOM 666 C C . GLN A 1 87 ? 11.839 2.226 4.743 1.00 88.12 87 GLN A C 1
ATOM 668 O O . GLN A 1 87 ? 12.977 2.450 4.322 1.00 88.12 87 GLN A O 1
ATOM 673 N N . PHE A 1 88 ? 11.370 0.992 4.888 1.00 87.75 88 PHE A N 1
ATOM 674 C CA . PHE A 1 88 ? 12.078 -0.188 4.404 1.00 87.75 88 PHE A CA 1
ATOM 675 C C . PHE A 1 88 ? 11.079 -1.209 3.866 1.00 87.75 88 PHE A C 1
ATOM 677 O O . PHE A 1 88 ? 9.918 -1.233 4.267 1.00 87.75 88 PHE A O 1
ATOM 684 N N . SER A 1 89 ? 11.522 -2.029 2.914 1.00 88.38 89 SER A N 1
ATOM 685 C CA . SER A 1 89 ? 10.681 -3.025 2.249 1.00 88.38 89 SER A CA 1
ATOM 686 C C . SER A 1 89 ? 11.229 -4.428 2.466 1.00 88.38 89 SER A C 1
ATOM 688 O O . SER A 1 89 ? 12.423 -4.641 2.252 1.00 88.38 89 SER A O 1
ATOM 690 N N . LEU A 1 90 ? 10.359 -5.379 2.785 1.00 88.75 90 LEU A N 1
ATOM 691 C CA . LEU A 1 90 ? 10.670 -6.802 2.863 1.00 88.75 90 LEU A CA 1
ATOM 692 C C . LEU A 1 90 ? 9.940 -7.534 1.738 1.00 88.75 90 LEU A C 1
ATOM 694 O O . LEU A 1 90 ? 8.732 -7.378 1.583 1.00 88.75 90 LEU A O 1
ATOM 698 N N . MET A 1 91 ? 10.662 -8.328 0.953 1.00 88.75 91 MET A N 1
ATOM 699 C CA . MET A 1 91 ? 10.079 -9.149 -0.106 1.00 88.75 91 MET A CA 1
ATOM 700 C C . MET A 1 91 ? 10.525 -10.598 0.096 1.00 88.75 91 MET A C 1
ATOM 702 O O . MET A 1 91 ? 11.721 -10.867 -0.024 1.00 88.75 91 MET A O 1
ATOM 706 N N . PRO A 1 92 ? 9.616 -11.529 0.434 1.00 86.88 92 PRO A N 1
ATOM 707 C CA . PRO A 1 92 ? 9.955 -12.942 0.434 1.00 86.88 92 PRO A CA 1
ATOM 708 C C . PRO A 1 92 ? 10.141 -13.407 -1.014 1.00 86.88 92 PRO A C 1
ATOM 710 O O . PRO A 1 92 ? 9.269 -13.202 -1.856 1.00 86.88 92 PRO A O 1
ATOM 713 N N . MET A 1 93 ? 11.279 -14.034 -1.298 1.00 82.69 93 MET A N 1
ATOM 714 C CA . MET A 1 93 ? 11.607 -14.579 -2.615 1.00 82.69 93 MET A CA 1
ATOM 715 C C . MET A 1 93 ? 11.878 -16.078 -2.496 1.00 82.69 93 MET A C 1
ATOM 717 O O . MET A 1 93 ? 12.386 -16.550 -1.479 1.00 82.69 93 MET A O 1
ATOM 721 N N . SER A 1 94 ? 11.537 -16.823 -3.543 1.00 82.75 94 SER A N 1
ATOM 722 C CA . SER A 1 94 ? 11.878 -18.235 -3.697 1.00 82.75 94 SER A CA 1
ATOM 723 C C . SER A 1 94 ? 12.592 -18.402 -5.035 1.00 82.75 94 SER A C 1
ATOM 725 O O . SER A 1 94 ? 12.093 -17.911 -6.045 1.00 82.75 94 SER A O 1
ATOM 727 N N . GLY A 1 95 ? 13.755 -19.057 -5.042 1.00 79.88 95 GLY A N 1
ATOM 728 C CA . GLY A 1 95 ? 14.591 -19.201 -6.237 1.00 79.88 95 GLY A CA 1
ATOM 729 C C . GLY A 1 95 ? 15.741 -18.195 -6.282 1.00 79.88 95 GLY A C 1
ATOM 730 O O . GLY A 1 95 ? 16.449 -18.022 -5.290 1.00 79.88 95 GLY A O 1
ATOM 731 N N . GLU A 1 96 ? 15.958 -17.578 -7.444 1.00 79.06 96 GLU A N 1
ATOM 732 C CA . GLU A 1 96 ? 17.079 -16.665 -7.676 1.00 79.06 96 GLU A CA 1
ATOM 733 C C . GLU A 1 96 ? 16.915 -15.356 -6.894 1.00 79.06 96 GLU A C 1
ATOM 735 O O . GLU A 1 96 ? 15.879 -14.690 -6.945 1.00 79.06 96 GLU A O 1
ATOM 740 N N . LEU A 1 97 ? 17.954 -14.998 -6.141 1.00 79.94 97 LEU A N 1
ATOM 741 C CA . LEU A 1 97 ? 17.983 -13.770 -5.362 1.00 79.94 97 LEU A CA 1
ATOM 742 C C . LEU A 1 97 ? 18.437 -12.616 -6.260 1.00 79.94 97 LEU A C 1
ATOM 744 O O . LEU A 1 97 ? 19.634 -12.469 -6.497 1.00 79.94 97 LEU A O 1
ATOM 748 N N . SER A 1 98 ? 17.502 -11.767 -6.692 1.00 79.12 98 SER A N 1
ATOM 749 C CA . SER A 1 98 ? 17.852 -10.460 -7.257 1.00 79.12 98 SER A CA 1
ATOM 750 C C . SER A 1 98 ? 17.656 -9.347 -6.218 1.00 79.12 98 SER A C 1
ATOM 752 O O . SER A 1 98 ? 16.574 -9.228 -5.632 1.00 79.12 98 SER A O 1
ATOM 754 N N . PRO A 1 99 ? 18.685 -8.522 -5.951 1.00 76.12 99 PRO A N 1
ATOM 755 C CA . PRO A 1 99 ? 18.563 -7.360 -5.077 1.00 76.12 99 PRO A CA 1
ATOM 756 C C . PRO A 1 99 ? 17.839 -6.184 -5.751 1.00 76.12 99 PRO A C 1
ATOM 758 O O . PRO A 1 99 ? 17.451 -5.240 -5.050 1.00 76.12 99 PRO A O 1
ATOM 761 N N . ASP A 1 100 ? 17.664 -6.216 -7.076 1.00 82.50 100 ASP A N 1
ATOM 762 C CA . ASP A 1 100 ? 16.960 -5.164 -7.800 1.00 82.50 100 ASP A CA 1
ATOM 763 C C . ASP A 1 100 ? 15.449 -5.221 -7.520 1.00 82.50 100 ASP A C 1
ATOM 765 O O . ASP A 1 100 ? 14.843 -6.283 -7.366 1.00 82.50 100 ASP A O 1
ATOM 769 N N . VAL A 1 101 ? 14.832 -4.044 -7.398 1.00 77.75 101 VAL A N 1
ATOM 770 C CA . VAL A 1 101 ? 13.414 -3.905 -7.048 1.00 77.75 101 VAL A CA 1
ATOM 771 C C . VAL A 1 101 ? 12.507 -4.312 -8.206 1.00 77.75 101 VAL A C 1
ATOM 773 O O . VAL A 1 101 ? 11.405 -4.801 -7.954 1.00 77.75 101 VAL A O 1
ATOM 776 N N . GLU A 1 102 ? 12.950 -4.118 -9.447 1.00 79.69 102 GLU A N 1
ATOM 777 C CA . GLU A 1 102 ? 12.180 -4.506 -10.625 1.00 79.69 102 GLU A CA 1
ATOM 778 C C . GLU A 1 102 ? 12.310 -6.003 -10.913 1.00 79.69 102 GLU A C 1
ATOM 780 O O . GLU A 1 102 ? 11.308 -6.640 -11.226 1.00 79.69 102 GLU A O 1
ATOM 785 N N . ASP A 1 103 ? 13.487 -6.592 -10.696 1.00 81.88 103 ASP A N 1
ATOM 786 C CA . ASP A 1 103 ? 13.706 -8.028 -10.918 1.00 81.88 103 ASP A CA 1
ATOM 787 C C . ASP A 1 103 ? 12.977 -8.907 -9.894 1.00 81.88 103 ASP A C 1
ATOM 789 O O . ASP A 1 103 ? 12.510 -9.998 -10.211 1.00 81.88 103 ASP A O 1
ATOM 793 N N . ARG A 1 104 ? 12.846 -8.438 -8.646 1.00 82.88 104 ARG A N 1
ATOM 794 C CA . ARG A 1 104 ? 12.120 -9.165 -7.588 1.00 82.88 104 ARG A CA 1
ATOM 795 C C . ARG A 1 104 ? 10.601 -8.977 -7.633 1.00 82.88 104 ARG A C 1
ATOM 797 O O . ARG A 1 104 ? 9.898 -9.415 -6.717 1.00 82.88 104 ARG A O 1
ATOM 804 N N . ARG A 1 105 ? 10.088 -8.257 -8.633 1.00 85.56 105 ARG A N 1
ATOM 805 C CA . ARG A 1 105 ? 8.660 -7.977 -8.786 1.00 85.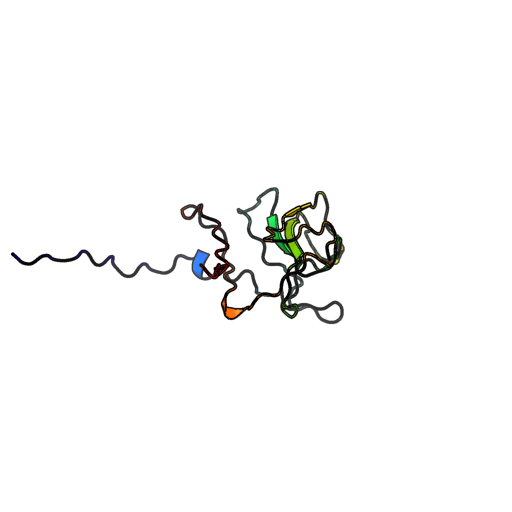56 105 ARG A CA 1
ATOM 806 C C . ARG A 1 105 ? 7.914 -9.280 -9.054 1.00 85.56 105 ARG A C 1
ATOM 808 O O . ARG A 1 105 ? 8.267 -10.048 -9.941 1.00 85.56 105 ARG A O 1
ATOM 815 N N . THR A 1 106 ? 6.838 -9.508 -8.309 1.00 86.81 106 THR A N 1
ATOM 816 C CA . THR A 1 106 ? 5.988 -10.691 -8.493 1.00 86.81 106 THR A CA 1
ATOM 817 C C . THR A 1 106 ? 4.573 -10.280 -8.851 1.00 86.81 106 THR A C 1
ATOM 819 O O . THR A 1 106 ? 4.026 -9.318 -8.309 1.00 86.81 106 THR A O 1
ATOM 822 N N . THR A 1 107 ? 3.976 -11.002 -9.791 1.00 87.50 107 THR A N 1
ATOM 823 C CA . THR A 1 107 ? 2.569 -10.834 -10.154 1.00 87.50 107 THR A CA 1
ATOM 824 C C . THR A 1 107 ? 1.690 -11.510 -9.109 1.00 87.50 107 THR A C 1
ATOM 826 O O . THR A 1 107 ? 2.006 -12.601 -8.632 1.00 87.50 107 THR A O 1
ATOM 829 N N . PHE A 1 108 ? 0.565 -10.888 -8.774 1.00 85.44 108 PHE A N 1
ATOM 830 C CA . PHE A 1 108 ? -0.438 -11.474 -7.890 1.00 85.44 108 PHE A CA 1
ATOM 831 C C . PHE A 1 108 ? -1.839 -11.294 -8.476 1.00 85.44 108 PHE A C 1
ATOM 833 O O . PHE A 1 108 ? -2.058 -10.460 -9.352 1.00 85.44 108 PHE A O 1
ATOM 840 N N . SER A 1 109 ? -2.782 -12.110 -8.004 1.00 83.94 109 SER A N 1
ATOM 841 C CA . SER A 1 109 ? -4.197 -11.987 -8.361 1.00 83.94 109 SER A CA 1
ATOM 842 C C . SER A 1 109 ? -4.972 -11.349 -7.214 1.00 83.94 109 SER A C 1
ATOM 844 O O . SER A 1 109 ? -4.829 -11.769 -6.063 1.00 83.94 109 SER A O 1
ATOM 846 N N . ARG A 1 110 ? -5.828 -10.379 -7.551 1.00 80.94 110 ARG A N 1
ATOM 847 C CA . ARG A 1 110 ? -6.707 -9.659 -6.616 1.00 80.94 110 ARG A CA 1
ATOM 848 C C . ARG A 1 110 ? -7.725 -10.569 -5.937 1.00 80.94 110 ARG A C 1
ATOM 850 O O . ARG A 1 110 ? -8.041 -10.367 -4.775 1.00 80.94 110 ARG A O 1
ATOM 857 N N . GLU A 1 111 ? -8.162 -11.630 -6.614 1.00 80.75 111 GLU A N 1
ATOM 858 C CA . GLU A 1 111 ? -9.082 -12.626 -6.043 1.00 80.75 111 GLU A CA 1
ATOM 859 C C . GLU A 1 111 ? -8.504 -13.333 -4.808 1.00 80.75 111 GLU A C 1
ATOM 861 O O . GLU A 1 111 ? -9.240 -13.907 -4.010 1.00 80.75 111 GLU A O 1
ATOM 866 N N . ARG A 1 112 ? -7.173 -13.321 -4.662 1.00 78.75 112 ARG A N 1
ATOM 867 C CA . ARG A 1 112 ? -6.453 -13.928 -3.536 1.00 78.75 112 ARG A CA 1
ATOM 868 C C . ARG A 1 112 ? -5.884 -12.897 -2.567 1.00 78.75 112 ARG A C 1
ATOM 870 O O . ARG A 1 112 ? -5.147 -13.270 -1.656 1.00 78.75 112 ARG A O 1
ATOM 877 N N . GLU A 1 113 ? -6.192 -11.620 -2.762 1.00 78.00 113 GLU A N 1
ATOM 878 C CA . GLU A 1 113 ? -5.800 -10.561 -1.847 1.00 78.00 113 GLU A CA 1
ATOM 879 C C . GLU A 1 113 ? -6.854 -10.417 -0.749 1.00 78.00 113 GLU A C 1
ATOM 881 O O . GLU A 1 113 ? -8.032 -10.194 -1.014 1.00 78.00 113 GLU A O 1
ATOM 886 N N . ALA A 1 114 ? -6.420 -10.543 0.502 1.00 79.56 114 ALA A N 1
ATOM 887 C CA . ALA A 1 114 ? -7.255 -10.295 1.665 1.00 79.56 114 ALA A CA 1
ATOM 888 C C . ALA A 1 114 ? -6.633 -9.158 2.476 1.00 79.56 114 ALA A C 1
ATOM 890 O O . ALA A 1 114 ? -5.552 -9.312 3.047 1.00 79.56 114 ALA A O 1
ATOM 891 N N . ALA A 1 115 ? -7.324 -8.021 2.525 1.00 79.81 115 ALA A N 1
ATOM 892 C CA . ALA A 1 115 ? -6.937 -6.868 3.323 1.00 79.81 115 ALA A CA 1
ATOM 893 C C . ALA A 1 115 ? -7.957 -6.674 4.447 1.00 79.81 115 ALA A C 1
ATOM 895 O O . ALA A 1 115 ? -9.140 -6.450 4.200 1.00 79.81 115 ALA A O 1
ATOM 896 N N . SER A 1 116 ? -7.503 -6.761 5.694 1.00 79.81 116 SER A N 1
ATOM 897 C CA . SER A 1 116 ? -8.332 -6.507 6.874 1.00 79.81 116 SER A CA 1
ATOM 898 C C . SER A 1 116 ? -7.481 -5.839 7.951 1.00 79.81 116 SER A C 1
ATOM 900 O O . SER A 1 116 ? -6.287 -6.144 8.050 1.00 79.81 116 SER A O 1
ATOM 902 N N . PRO A 1 117 ? -8.055 -4.941 8.767 1.00 76.62 117 PRO A N 1
ATOM 903 C CA . PRO A 1 117 ? -7.328 -4.368 9.890 1.00 76.62 117 PRO A CA 1
ATOM 904 C C . PRO A 1 117 ? -6.972 -5.451 10.926 1.00 76.62 117 PRO A C 1
ATOM 906 O O . PRO A 1 117 ? -7.691 -6.448 11.061 1.00 76.62 117 PRO A O 1
ATOM 909 N N . PRO A 1 118 ? -5.874 -5.277 11.682 1.00 67.62 118 PRO A N 1
ATOM 910 C CA . PRO A 1 118 ? -5.529 -6.200 12.752 1.00 67.62 118 PRO A CA 1
ATOM 911 C C . PRO A 1 118 ? -6.588 -6.136 13.860 1.00 67.62 118 PRO A C 1
ATOM 913 O O . PRO A 1 118 ? -6.876 -5.067 14.398 1.00 67.62 118 PRO A O 1
ATOM 916 N N . SER A 1 119 ? -7.160 -7.287 14.218 1.00 61.88 119 SER A N 1
ATOM 917 C CA . SER A 1 119 ? -8.044 -7.417 15.376 1.00 61.88 119 SER A CA 1
ATOM 918 C C . SER A 1 119 ? -7.242 -7.863 16.598 1.00 61.88 119 SER A C 1
ATOM 920 O O . SER A 1 119 ? -6.323 -8.677 16.499 1.00 61.88 119 SER A O 1
ATOM 922 N N . THR A 1 120 ? -7.596 -7.351 17.775 1.00 52.81 120 THR A N 1
ATOM 923 C CA . THR A 1 120 ? -6.901 -7.581 19.056 1.00 52.81 120 THR A CA 1
ATOM 924 C C . THR A 1 120 ? -6.865 -9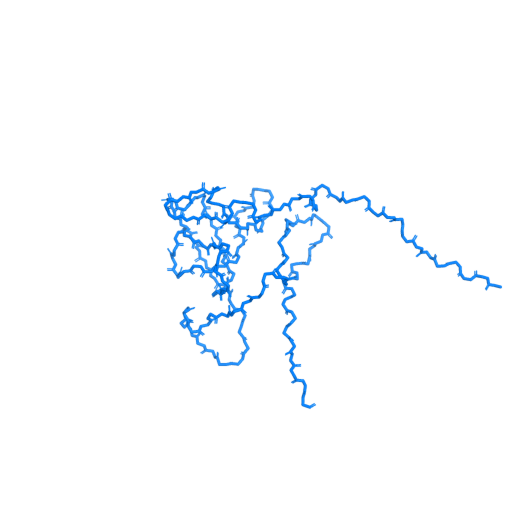.045 19.524 1.00 52.81 120 THR A C 1
ATOM 926 O O . THR A 1 120 ? -6.219 -9.335 20.525 1.00 52.81 120 THR A O 1
ATOM 929 N N . GLY A 1 121 ? -7.512 -9.973 18.807 1.00 41.38 121 GLY A N 1
ATOM 930 C CA . GLY A 1 121 ? -7.501 -11.416 19.079 1.00 41.38 121 GLY A CA 1
ATOM 931 C C . GLY A 1 121 ? -6.932 -12.293 17.955 1.00 41.38 121 GLY A C 1
ATOM 932 O O . GLY A 1 121 ? -6.828 -13.502 18.138 1.00 41.38 121 GLY A O 1
ATOM 933 N N . ARG A 1 122 ? -6.550 -11.722 16.802 1.00 41.31 122 ARG A N 1
ATOM 934 C CA . ARG A 1 122 ? -5.990 -12.467 15.661 1.00 41.31 122 ARG A CA 1
ATOM 935 C C . ARG A 1 122 ? -4.589 -11.959 15.338 1.00 41.31 122 ARG A C 1
ATOM 937 O O . ARG A 1 122 ? -4.345 -11.367 14.290 1.00 41.31 122 ARG A O 1
ATOM 944 N N . THR A 1 123 ? -3.642 -12.224 16.236 1.00 35.97 123 THR A N 1
ATOM 945 C CA . THR A 1 123 ? -2.202 -12.021 15.998 1.00 35.97 123 THR A CA 1
ATOM 946 C C . THR A 1 123 ? -1.657 -13.136 15.100 1.00 35.97 123 THR A C 1
ATOM 948 O O . THR A 1 123 ? -0.771 -13.896 15.471 1.00 35.97 123 THR A O 1
ATOM 951 N N . SER A 1 124 ? -2.217 -13.278 13.904 1.00 33.28 124 SER A N 1
ATOM 952 C CA . SER A 1 124 ? -1.604 -14.051 12.831 1.00 33.28 124 SER A CA 1
ATOM 953 C C . SER A 1 124 ? -1.723 -13.226 11.562 1.00 33.28 124 SER A C 1
ATOM 955 O O . SER A 1 124 ? -2.730 -13.279 10.854 1.00 33.28 124 SER A O 1
ATOM 957 N N . THR A 1 125 ? -0.692 -12.435 11.278 1.00 42.62 125 THR A N 1
ATOM 958 C CA . THR A 1 125 ? -0.480 -11.856 9.951 1.00 42.62 125 THR A CA 1
ATOM 959 C C . THR A 1 125 ? -0.115 -13.002 9.009 1.00 42.62 125 THR A C 1
ATOM 961 O O . THR A 1 125 ? 1.048 -13.213 8.684 1.00 42.62 125 THR A O 1
ATOM 964 N N . SER A 1 126 ? -1.096 -13.819 8.624 1.00 41.56 126 SER A N 1
ATOM 965 C CA . SER A 1 126 ? -0.922 -14.784 7.550 1.00 41.56 126 SER A CA 1
ATOM 966 C C . SER A 1 126 ? -1.305 -14.086 6.253 1.00 41.56 126 SER A C 1
ATOM 968 O O . SER A 1 126 ? -2.448 -14.159 5.802 1.00 41.56 126 SER A O 1
ATOM 970 N N . THR A 1 127 ? -0.346 -13.401 5.635 1.00 42.06 127 THR A N 1
ATOM 971 C CA . THR A 1 127 ? -0.416 -13.180 4.189 1.00 42.06 127 THR A CA 1
ATOM 972 C C . THR A 1 127 ? -0.184 -14.543 3.543 1.00 42.06 127 THR A C 1
ATOM 974 O O . THR A 1 127 ? 0.922 -14.875 3.125 1.00 42.06 127 THR A O 1
ATOM 977 N N . THR A 1 128 ? -1.208 -15.399 3.562 1.00 34.19 128 THR A N 1
ATOM 978 C CA . THR A 1 128 ? -1.165 -16.719 2.937 1.00 34.19 128 THR A CA 1
ATOM 979 C C . THR A 1 128 ? -1.322 -16.515 1.436 1.00 34.19 128 THR A C 1
ATOM 981 O O . THR A 1 128 ? -2.379 -16.767 0.864 1.00 34.19 128 THR A O 1
ATOM 984 N N . SER A 1 129 ? -0.260 -16.064 0.766 1.00 31.64 129 SER A N 1
ATOM 985 C CA . SER A 1 129 ? -0.091 -16.442 -0.629 1.00 31.64 129 SER A CA 1
ATOM 986 C C . SER A 1 129 ? 0.243 -17.932 -0.612 1.00 31.64 129 SER A C 1
ATOM 988 O O . SER A 1 129 ? 1.299 -18.367 -0.155 1.00 31.64 129 SER A O 1
ATOM 990 N N . THR A 1 130 ? -0.713 -18.761 -1.025 1.00 34.19 130 THR A N 1
ATOM 991 C CA . THR A 1 130 ? -0.457 -20.182 -1.261 1.00 34.19 130 THR A CA 1
ATOM 992 C C . THR A 1 130 ? 0.500 -20.295 -2.443 1.00 34.19 130 THR A C 1
ATOM 994 O O . THR A 1 130 ? 0.087 -20.427 -3.595 1.00 34.19 130 THR A O 1
ATOM 997 N N . TRP A 1 131 ? 1.800 -20.245 -2.160 1.00 35.56 131 TRP A N 1
ATOM 998 C CA . TRP A 1 131 ? 2.819 -20.770 -3.051 1.00 35.56 131 TRP A CA 1
ATOM 999 C C . TRP A 1 131 ? 2.567 -22.272 -3.155 1.00 35.56 131 TRP A C 1
ATOM 100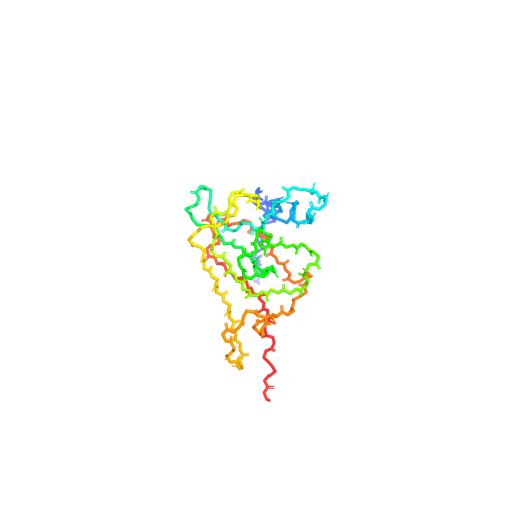1 O O . TRP A 1 131 ? 2.957 -23.054 -2.286 1.00 35.56 131 TRP A O 1
ATOM 1011 N N . ARG A 1 132 ? 1.843 -22.693 -4.198 1.00 31.12 132 ARG A N 1
ATOM 1012 C CA . ARG A 1 132 ? 1.873 -24.093 -4.618 1.00 31.12 132 ARG A CA 1
ATOM 1013 C C . ARG A 1 132 ? 3.312 -24.383 -5.029 1.00 31.12 132 ARG A C 1
ATOM 1015 O O . ARG A 1 132 ? 3.716 -24.051 -6.133 1.00 31.12 132 ARG A O 1
ATOM 1022 N N . CYS A 1 133 ? 4.069 -24.982 -4.121 1.00 31.92 133 CYS A N 1
ATOM 1023 C CA . CYS A 1 133 ? 5.265 -25.730 -4.464 1.00 31.92 133 CYS A CA 1
ATOM 1024 C C . CYS A 1 133 ? 4.798 -26.954 -5.275 1.00 31.92 133 CYS A C 1
ATOM 1026 O O . CYS A 1 133 ? 4.014 -27.747 -4.736 1.00 31.92 133 CYS A O 1
ATOM 1028 N N . PRO A 1 134 ? 5.179 -27.115 -6.555 1.00 38.38 134 PRO A N 1
ATOM 1029 C CA . PRO A 1 134 ? 5.031 -28.398 -7.222 1.00 38.38 134 PRO A CA 1
ATOM 1030 C C . PRO A 1 134 ? 5.971 -29.358 -6.491 1.00 38.38 134 PRO A C 1
ATOM 1032 O O . PRO A 1 134 ? 7.187 -29.175 -6.517 1.00 38.38 134 PRO A O 1
ATOM 1035 N N . ARG A 1 135 ? 5.418 -30.333 -5.765 1.00 35.22 135 ARG A N 1
ATOM 1036 C CA . ARG A 1 135 ? 6.247 -31.435 -5.270 1.00 35.22 135 ARG A CA 1
ATOM 1037 C C . ARG A 1 135 ? 6.697 -32.292 -6.466 1.00 35.22 135 ARG A C 1
ATOM 1039 O O . ARG A 1 135 ? 5.916 -32.387 -7.416 1.00 35.22 135 ARG A O 1
ATOM 1046 N N . PRO A 1 136 ? 7.909 -32.874 -6.417 1.00 45.34 136 PRO A N 1
ATOM 1047 C CA . PRO A 1 136 ? 8.356 -33.868 -7.391 1.00 45.34 136 PRO A CA 1
ATOM 1048 C C . PRO A 1 136 ? 7.470 -35.119 -7.384 1.00 45.34 136 PRO A C 1
ATOM 1050 O O . PRO A 1 136 ? 6.869 -35.415 -6.322 1.00 45.34 136 PRO A O 1
#

Radius of gyration: 18.19 Å; chains: 1; bounding box: 44×58×34 Å

pLDDT: mean 75.32, std 18.01, range [31.12, 91.06]

Foldseek 3Di:
DDDDDDDDDPDDDDPQNVDDLCQFQQQDPVGGSNQGFQWAADVVHPWTKGFAQDDDQQLSRGHPVRQKTLFIKTFPRPGSVVGTPPIDGDQDDDDDDDPDSVVSIDGDDPVLDDGTYDDPPDPDPPPPPPPPDPDD

Sequence (136 aa):
MLLAGCQDPPSTPALVDLVNPLIGTDSEYAFSHGNTYPAVALPFGMTSWTPQTGKRFSAWIYQHDVNSIVGFRATHQASVWRGDYGQFSLMPMSGELSPDVEDRRTTFSREREAASPPSTGRTSTSTTSTWRCPRP